Protein AF-A0A0B7BV95-F1 (afdb_monomer_lite)

InterPro domains:
  IPR013087 Zinc finger C2H2-type [PF00096] (1-19)
  IPR013087 Zinc finger C2H2-type [PF00096] (25-47)
  IPR013087 Zinc finger C2H2-type [PS00028] (27-47)
  IPR013087 Zinc finger C2H2-type [PS00028] (55-75)
  IPR013087 Zinc finger C2H2-type [PS50157] (1-24)
  IPR013087 Zinc finger C2H2-type [PS50157] (25-52)
  IPR013087 Zinc f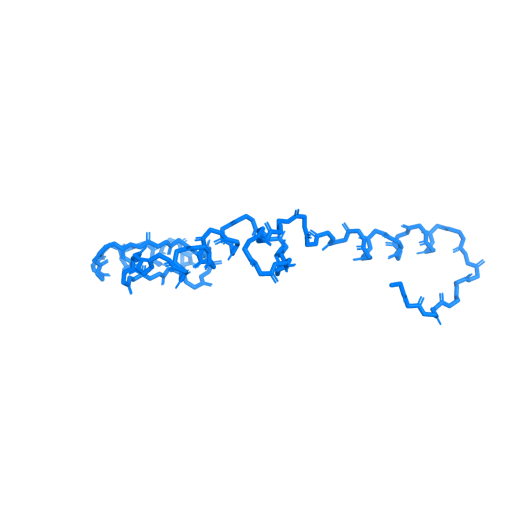inger C2H2-type [PS50157] (53-77)
  IPR013087 Zinc finger C2H2-type [SM00355] (1-19)
  IPR013087 Zinc finger C2H2-type [SM00355] (25-47)
  IPR013087 Zinc finger C2H2-type [SM00355] (53-75)
  IPR036236 Zinc finger C2H2 superfamily [SSF57667] (1-28)
  IPR036236 Zinc finger C2H2 superfamily [SSF57667] (23-75)

Secondary structure (DSSP, 8-state):
------SSHHHHHHHHHHHTS---EE-TTT--EESSHHHHHHHHHHHHT--SEE-TTT--EESSHHHHHHHHHTT--

Foldseek 3Di:
DDPDDDPDPVVVVVVVVVVVCDLPQADPVPGDGHSDVLVNVVVVCVVVVDADDADPPPGRGHNDDVVNVVVCVVVVD

Organism: NCBI:txid1028688

Radius of gyration: 17.84 Å; chains: 1; bounding box: 35×14×51 Å

Sequence (77 aa):
VCDVRFTDRSTLREHRKTHARKKRYKCDDCGAKFAYKCLLEKHLRAHVGENPYKCDVCCSGFASKGHLVTHKRIHTG

pLDDT: mean 74.71, std 8.06, range [55.31, 88.88]

Structure (mmCIF, N/CA/C/O backbone):
data_AF-A0A0B7BV95-F1
#
_entry.id   AF-A0A0B7BV95-F1
#
loop_
_atom_site.group_PDB
_atom_site.id
_atom_site.type_symbol
_atom_site.label_atom_id
_atom_site.label_alt_id
_atom_site.label_comp_id
_atom_site.label_asym_id
_atom_site.label_entity_id
_atom_site.label_seq_id
_atom_site.pdbx_PDB_ins_code
_atom_site.Cartn_x
_atom_site.Cartn_y
_atom_site.Cartn_z
_atom_site.occupancy
_atom_site.B_iso_or_equiv
_atom_site.auth_seq_id
_atom_site.auth_comp_id
_atom_site.auth_asym_id
_atom_site.auth_atom_id
_atom_site.pdbx_PDB_model_num
ATOM 1 N N . VAL A 1 1 ? 2.471 -4.533 -23.265 1.00 55.50 1 VAL A N 1
ATOM 2 C CA . VAL A 1 1 ? 3.649 -4.802 -24.120 1.00 55.50 1 VAL A CA 1
ATOM 3 C C . VAL A 1 1 ? 4.038 -3.464 -24.715 1.00 55.50 1 VAL A C 1
ATOM 5 O O . VAL A 1 1 ? 3.132 -2.771 -25.153 1.00 55.50 1 VAL A O 1
ATOM 8 N N . CYS A 1 2 ? 5.299 -3.048 -24.605 1.00 65.31 2 CYS A N 1
ATOM 9 C CA . CYS A 1 2 ? 5.776 -1.784 -25.177 1.00 65.31 2 CYS A CA 1
ATOM 10 C C . CYS A 1 2 ? 6.589 -2.047 -26.448 1.00 65.31 2 CYS A C 1
ATOM 12 O O . CYS A 1 2 ? 7.159 -3.129 -26.598 1.00 65.31 2 CYS A O 1
ATOM 14 N N . ASP A 1 3 ? 6.628 -1.063 -27.343 1.00 67.25 3 ASP A N 1
ATOM 15 C CA . ASP A 1 3 ? 7.256 -1.164 -28.664 1.00 67.25 3 ASP A CA 1
ATOM 16 C C . ASP A 1 3 ? 8.750 -0.808 -28.605 1.00 67.25 3 ASP A C 1
ATOM 18 O O . ASP A 1 3 ? 9.228 0.137 -29.223 1.00 67.25 3 ASP A O 1
ATOM 22 N N . VAL A 1 4 ? 9.500 -1.523 -27.762 1.00 70.94 4 VAL A N 1
ATOM 23 C CA . VAL A 1 4 ? 10.952 -1.327 -27.641 1.00 70.94 4 VAL A CA 1
ATOM 24 C C . VAL A 1 4 ? 11.664 -2.428 -28.419 1.00 70.94 4 VAL A C 1
ATOM 26 O O . VAL A 1 4 ? 11.450 -3.617 -28.168 1.00 70.94 4 VAL A O 1
ATOM 29 N N . ARG A 1 5 ? 12.513 -2.034 -29.373 1.00 74.50 5 ARG A N 1
ATOM 30 C CA . ARG A 1 5 ? 13.266 -2.950 -30.240 1.00 74.50 5 ARG A CA 1
ATOM 31 C C . ARG A 1 5 ? 14.654 -3.192 -29.652 1.00 74.50 5 ARG A C 1
ATOM 33 O O . ARG A 1 5 ? 15.408 -2.253 -29.429 1.00 74.50 5 ARG A O 1
ATOM 40 N N . PHE A 1 6 ? 14.987 -4.460 -29.427 1.00 77.62 6 PHE A N 1
ATOM 41 C CA . PHE A 1 6 ? 16.301 -4.896 -28.951 1.00 77.62 6 PHE A CA 1
ATOM 42 C C . PHE A 1 6 ? 17.012 -5.659 -30.068 1.00 77.62 6 PHE A C 1
ATOM 44 O O . PHE A 1 6 ? 16.386 -6.478 -30.742 1.00 77.62 6 PHE A O 1
ATOM 51 N N . THR A 1 7 ? 18.305 -5.402 -30.258 1.00 78.62 7 THR A N 1
ATOM 52 C CA . THR A 1 7 ? 19.149 -6.085 -31.255 1.00 78.62 7 THR A CA 1
ATOM 53 C C . THR A 1 7 ? 19.721 -7.406 -30.733 1.00 78.62 7 THR A C 1
ATOM 55 O O . THR A 1 7 ? 19.975 -8.315 -31.517 1.00 78.62 7 THR A O 1
ATOM 58 N N . ASP A 1 8 ? 19.855 -7.547 -29.411 1.00 84.75 8 ASP A N 1
ATOM 59 C CA . ASP A 1 8 ? 20.343 -8.754 -28.741 1.00 84.75 8 ASP A CA 1
ATOM 60 C C . ASP A 1 8 ? 19.205 -9.573 -28.092 1.00 84.75 8 ASP A C 1
ATOM 62 O O . ASP A 1 8 ? 18.326 -9.045 -27.396 1.00 84.75 8 ASP A O 1
ATOM 66 N N . ARG A 1 9 ? 19.234 -10.901 -28.290 1.00 78.31 9 ARG A N 1
ATOM 67 C CA . ARG A 1 9 ? 18.213 -11.827 -27.760 1.00 78.31 9 ARG A CA 1
ATOM 68 C C . ARG A 1 9 ? 18.282 -11.977 -26.240 1.00 78.31 9 ARG A C 1
ATOM 70 O O . ARG A 1 9 ? 17.239 -12.209 -25.618 1.00 78.31 9 ARG A O 1
ATOM 77 N N . SER A 1 10 ? 19.461 -11.853 -25.637 1.00 80.19 10 SER A N 1
ATOM 78 C CA . SER A 1 10 ? 19.632 -11.982 -24.182 1.00 80.19 10 SER A CA 1
ATOM 79 C C . SER A 1 10 ? 19.002 -10.787 -23.463 1.00 80.19 10 SER A C 1
ATOM 81 O O . SER A 1 10 ? 18.215 -10.962 -22.527 1.00 80.19 10 SER A O 1
ATOM 83 N N . THR A 1 11 ? 19.220 -9.594 -24.009 1.00 78.75 11 THR A N 1
ATOM 84 C CA . THR A 1 11 ? 18.655 -8.319 -23.558 1.00 78.75 11 THR A CA 1
ATOM 85 C C . THR A 1 11 ? 17.140 -8.281 -23.752 1.00 78.75 11 THR A C 1
ATOM 87 O O . THR A 1 11 ? 16.408 -7.914 -22.833 1.00 78.75 11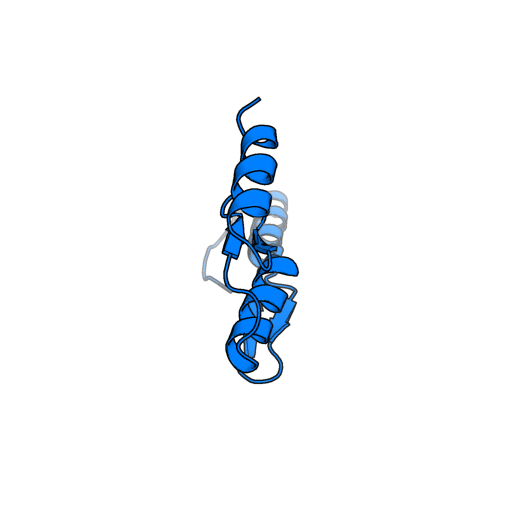 THR A O 1
ATOM 90 N N . LEU A 1 12 ? 16.628 -8.763 -24.894 1.00 80.12 12 LEU A N 1
ATOM 91 C CA . LEU A 1 12 ? 15.183 -8.912 -25.109 1.00 80.12 12 LEU A CA 1
ATOM 92 C C . LEU A 1 12 ? 14.549 -9.866 -24.085 1.00 80.12 12 LEU A C 1
ATOM 94 O O . LEU A 1 12 ? 13.449 -9.615 -23.587 1.00 80.12 12 LEU A O 1
ATOM 98 N N . ARG A 1 13 ? 15.220 -10.975 -23.752 1.00 75.94 13 ARG A N 1
ATOM 99 C CA . ARG A 1 13 ? 14.731 -11.941 -22.759 1.00 75.94 13 ARG A CA 1
ATOM 100 C C . ARG A 1 13 ? 14.707 -11.339 -21.355 1.00 75.94 13 ARG A C 1
ATOM 102 O O . ARG A 1 13 ? 13.751 -11.592 -20.622 1.00 75.94 13 ARG A O 1
ATOM 109 N N . GLU A 1 14 ? 15.700 -10.539 -20.982 1.00 74.50 14 GLU A N 1
ATOM 110 C CA . GLU A 1 14 ? 15.709 -9.807 -19.712 1.00 74.50 14 GLU A CA 1
ATOM 111 C C . GLU A 1 14 ? 14.643 -8.702 -19.672 1.00 74.50 14 GLU A C 1
ATOM 113 O O . GLU A 1 14 ? 13.871 -8.624 -18.716 1.00 74.50 14 GLU A O 1
ATOM 118 N N . HIS A 1 15 ? 14.479 -7.943 -20.755 1.00 76.25 15 HIS A N 1
ATOM 119 C CA . HIS A 1 15 ? 13.406 -6.960 -20.894 1.00 76.25 15 HIS A CA 1
ATOM 120 C C . HIS A 1 15 ? 12.012 -7.604 -20.818 1.00 76.25 15 HIS A C 1
ATOM 122 O O . HIS A 1 15 ? 11.115 -7.115 -20.136 1.00 76.25 15 HIS A O 1
ATOM 128 N N . ARG A 1 16 ? 11.798 -8.774 -21.429 1.00 69.25 16 ARG A N 1
ATOM 129 C CA . ARG A 1 16 ? 10.532 -9.514 -21.263 1.00 69.25 16 ARG A CA 1
ATOM 130 C C . ARG A 1 16 ? 10.301 -9.943 -19.812 1.00 69.25 16 ARG A C 1
ATOM 132 O O . ARG A 1 16 ? 9.145 -10.032 -19.396 1.00 69.25 16 ARG A O 1
ATOM 139 N N . LYS A 1 17 ? 11.356 -10.143 -19.011 1.00 68.00 17 LYS A N 1
ATOM 140 C CA . LYS A 1 17 ? 11.219 -10.369 -17.563 1.00 68.00 17 LYS A CA 1
ATOM 141 C C . LYS A 1 17 ? 10.785 -9.114 -16.805 1.00 68.00 17 LYS A C 1
ATOM 143 O O . LYS A 1 17 ? 10.200 -9.273 -15.740 1.00 68.00 17 LYS A 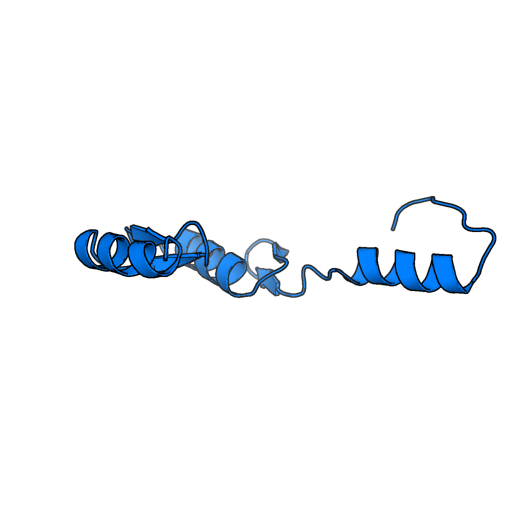O 1
ATOM 148 N N . THR A 1 18 ? 10.990 -7.902 -17.328 1.00 63.09 18 THR A N 1
ATOM 149 C CA . THR A 1 18 ? 10.470 -6.666 -16.710 1.00 63.09 18 THR A CA 1
ATOM 150 C C . THR A 1 18 ? 8.977 -6.490 -16.979 1.00 63.09 18 THR A C 1
ATOM 152 O O . THR A 1 18 ? 8.236 -6.168 -16.055 1.00 63.09 18 THR A O 1
ATOM 155 N N . HIS A 1 19 ? 8.487 -6.878 -18.161 1.00 63.34 19 HIS A N 1
ATOM 156 C CA . HIS A 1 19 ? 7.045 -7.103 -18.382 1.00 63.34 19 HIS A CA 1
ATOM 157 C C . HIS A 1 19 ? 6.509 -8.236 -17.503 1.00 63.34 19 HIS A C 1
ATOM 159 O O . HIS A 1 19 ? 5.381 -8.191 -17.012 1.00 63.34 19 HIS A O 1
ATOM 165 N N . ALA A 1 20 ? 7.349 -9.239 -17.242 1.00 59.91 20 ALA A N 1
ATOM 166 C CA . ALA A 1 20 ? 7.088 -10.296 -16.278 1.00 59.91 20 ALA A CA 1
ATOM 167 C C . ALA A 1 20 ? 7.466 -9.943 -14.822 1.00 59.91 20 ALA A C 1
ATOM 169 O O . ALA A 1 20 ? 7.355 -10.828 -13.971 1.00 59.91 20 ALA A O 1
ATOM 170 N N . ARG A 1 21 ? 7.745 -8.665 -14.485 1.00 56.72 21 ARG A N 1
ATOM 171 C CA . ARG A 1 21 ? 7.537 -8.099 -13.131 1.00 56.72 21 ARG A CA 1
ATOM 172 C C . ARG A 1 21 ? 6.033 -7.900 -12.876 1.00 56.72 21 ARG A C 1
ATOM 174 O O . ARG A 1 21 ? 5.598 -6.991 -12.186 1.00 56.72 21 ARG A O 1
ATOM 181 N N . LYS A 1 22 ? 5.215 -8.754 -13.500 1.00 61.16 22 LYS A N 1
ATOM 182 C CA . LYS A 1 22 ? 4.131 -9.530 -12.906 1.00 61.16 22 LYS A CA 1
ATOM 183 C C . LYS A 1 22 ? 3.553 -8.862 -11.667 1.00 61.16 22 LYS A C 1
ATOM 185 O O . LYS A 1 22 ? 3.763 -9.298 -10.537 1.00 61.16 22 LYS A O 1
ATOM 190 N N . LYS A 1 23 ? 2.694 -7.882 -11.936 1.00 61.81 23 LYS A N 1
ATOM 191 C CA . LYS A 1 23 ? 1.501 -7.672 -11.130 1.00 61.81 23 LYS A CA 1
ATOM 192 C C . LYS A 1 23 ? 0.653 -8.961 -11.169 1.00 61.81 23 LYS A C 1
ATOM 194 O O . LYS A 1 23 ? -0.298 -9.057 -11.938 1.00 61.81 23 LYS A O 1
ATOM 199 N N . ARG A 1 24 ? 1.119 -10.001 -10.459 1.00 69.44 24 ARG A N 1
ATOM 200 C CA . ARG A 1 24 ? 0.567 -11.372 -10.399 1.00 69.44 24 ARG A CA 1
ATOM 201 C C . ARG A 1 24 ? -0.763 -11.396 -9.659 1.00 69.44 24 ARG A C 1
ATOM 203 O O . ARG A 1 24 ? -1.580 -12.265 -9.921 1.00 69.44 24 ARG A O 1
ATOM 210 N N . TYR A 1 25 ? -0.939 -10.465 -8.731 1.00 77.75 25 TYR A N 1
ATOM 211 C CA . TYR A 1 25 ? -2.055 -10.447 -7.805 1.00 77.75 25 TYR A CA 1
ATOM 212 C C . TYR A 1 25 ? -3.128 -9.532 -8.367 1.00 77.75 25 TYR A C 1
ATOM 214 O O . TYR A 1 25 ? -2.927 -8.325 -8.427 1.00 77.75 25 TYR A O 1
ATOM 222 N N . LYS A 1 26 ? -4.231 -10.102 -8.839 1.00 81.88 26 LYS A N 1
ATOM 223 C CA . LYS A 1 26 ? -5.346 -9.359 -9.421 1.00 81.88 26 LYS A CA 1
ATOM 224 C C . LYS A 1 26 ? -6.503 -9.317 -8.418 1.00 81.88 26 LYS A C 1
ATOM 226 O O . LYS A 1 26 ? -6.747 -10.300 -7.739 1.00 81.88 26 LYS A O 1
ATOM 231 N N . CYS A 1 27 ? -7.172 -8.180 -8.322 1.00 83.38 27 CYS A N 1
ATOM 232 C CA . CYS A 1 27 ? -8.452 -8.027 -7.658 1.00 83.38 27 CYS A CA 1
ATOM 233 C C . CYS A 1 27 ? -9.542 -8.514 -8.604 1.00 83.38 27 CYS A C 1
ATOM 235 O O . CYS A 1 27 ? -9.617 -8.031 -9.736 1.00 83.38 27 CYS A O 1
ATOM 237 N N . ASP A 1 28 ? -10.353 -9.465 -8.166 1.00 80.62 28 ASP A N 1
ATOM 238 C CA . ASP A 1 28 ? -11.425 -10.014 -8.992 1.00 80.62 28 ASP A CA 1
ATOM 239 C C . ASP A 1 28 ? -12.665 -9.112 -9.020 1.00 80.62 28 ASP A C 1
ATOM 241 O O . ASP A 1 28 ? -13.319 -9.053 -10.056 1.00 80.62 28 ASP A O 1
ATOM 245 N N . ASP A 1 29 ? -12.892 -8.294 -7.986 1.00 77.62 29 ASP A N 1
ATOM 246 C CA . ASP A 1 29 ? -13.997 -7.325 -7.949 1.00 77.62 29 ASP A CA 1
ATOM 247 C C . ASP A 1 29 ? -13.837 -6.160 -8.941 1.00 77.62 29 ASP A C 1
ATOM 249 O O . ASP A 1 29 ? -14.811 -5.690 -9.519 1.00 77.62 29 ASP A O 1
ATOM 253 N N . CYS A 1 30 ? -12.611 -5.669 -9.162 1.00 81.44 30 CYS A N 1
ATOM 254 C CA . CYS A 1 30 ? -12.373 -4.479 -10.001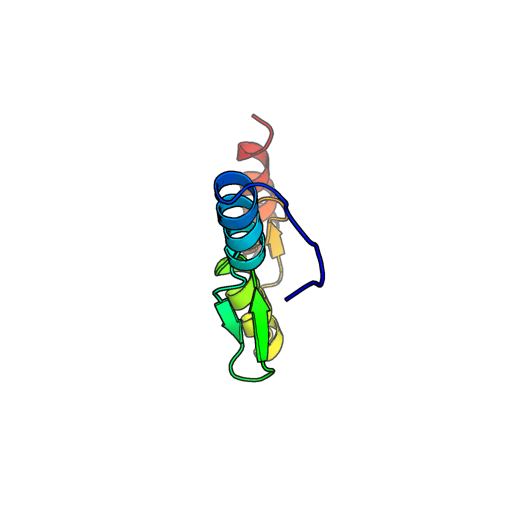 1.00 81.44 30 CYS A CA 1
ATOM 255 C C . CYS A 1 30 ? -11.267 -4.644 -11.053 1.00 81.44 30 CYS A C 1
ATOM 257 O O . CYS A 1 30 ? -10.949 -3.716 -11.797 1.00 81.44 30 CYS A O 1
ATOM 259 N N . GLY A 1 31 ? -10.626 -5.809 -11.116 1.00 78.25 31 GLY A N 1
ATOM 260 C CA . GLY A 1 31 ? -9.592 -6.112 -12.104 1.00 78.25 31 GLY A CA 1
ATOM 261 C C . GLY A 1 31 ? -8.201 -5.537 -11.819 1.00 78.25 31 GLY A C 1
ATOM 262 O O . GLY A 1 31 ? -7.276 -5.784 -12.603 1.00 78.25 31 GLY A O 1
ATOM 263 N N . ALA A 1 32 ? -8.022 -4.791 -10.724 1.00 79.44 32 ALA A N 1
ATOM 264 C CA . ALA A 1 32 ? -6.761 -4.135 -10.377 1.00 79.44 32 ALA A CA 1
ATOM 265 C C . ALA A 1 32 ? -5.624 -5.144 -10.164 1.00 79.44 32 ALA A C 1
ATOM 267 O O . ALA A 1 32 ? -5.818 -6.168 -9.526 1.00 79.44 32 ALA A O 1
ATOM 268 N N . LYS A 1 33 ? -4.413 -4.865 -10.665 1.00 81.62 33 LYS A N 1
ATOM 269 C CA . LYS A 1 33 ? -3.263 -5.782 -10.551 1.00 81.62 33 LYS A CA 1
ATOM 270 C C . LYS A 1 33 ? -2.150 -5.187 -9.685 1.00 81.62 33 LYS A C 1
ATOM 272 O O . LYS A 1 33 ? -1.726 -4.049 -9.894 1.00 81.62 33 LYS A O 1
ATOM 277 N N . PHE A 1 34 ? -1.601 -5.997 -8.790 1.00 80.62 34 PHE A N 1
ATOM 278 C CA . PHE A 1 34 ? -0.597 -5.650 -7.794 1.00 80.62 34 PHE A CA 1
ATOM 279 C C . PHE A 1 34 ? 0.635 -6.539 -7.920 1.00 80.62 34 PHE A C 1
ATOM 281 O O . PHE A 1 34 ? 0.546 -7.741 -8.181 1.00 80.62 34 PHE A O 1
ATOM 288 N N . ALA A 1 35 ? 1.805 -5.927 -7.732 1.00 76.88 35 ALA A N 1
ATOM 289 C CA . ALA A 1 35 ? 3.096 -6.617 -7.753 1.00 76.88 35 ALA A CA 1
ATOM 290 C C . ALA A 1 35 ? 3.260 -7.570 -6.560 1.00 76.88 35 ALA A C 1
ATOM 292 O O . ALA A 1 35 ? 3.917 -8.601 -6.678 1.00 76.88 35 ALA A O 1
ATOM 293 N N . TYR A 1 36 ? 2.595 -7.260 -5.445 1.00 74.56 36 TYR A N 1
ATOM 294 C CA . TYR A 1 36 ? 2.694 -7.996 -4.192 1.00 74.56 36 TYR A CA 1
ATOM 295 C C . TYR A 1 36 ? 1.307 -8.338 -3.653 1.00 74.56 36 TYR A C 1
ATOM 297 O O . TYR A 1 36 ? 0.370 -7.549 -3.782 1.00 74.56 36 TYR A O 1
ATOM 305 N N . LYS A 1 37 ? 1.186 -9.510 -3.026 1.00 74.62 37 LYS A N 1
ATOM 306 C CA . LYS A 1 37 ? -0.076 -10.008 -2.472 1.00 74.62 37 LYS A CA 1
ATOM 307 C C . LYS A 1 37 ? -0.606 -9.109 -1.355 1.00 74.62 37 LYS A C 1
ATOM 309 O O . LYS A 1 37 ? -1.787 -8.805 -1.350 1.00 74.62 37 LYS A O 1
ATOM 314 N N . CYS A 1 38 ? 0.271 -8.587 -0.492 1.00 71.25 38 CYS A N 1
ATOM 315 C CA . CYS A 1 38 ? -0.102 -7.675 0.596 1.00 71.25 38 CYS A CA 1
ATOM 316 C C . CYS A 1 38 ? -0.741 -6.370 0.095 1.00 71.25 38 CYS A C 1
ATOM 318 O O . CYS A 1 38 ? -1.602 -5.798 0.759 1.00 71.25 38 CYS A O 1
ATOM 320 N N . LEU A 1 39 ? -0.365 -5.914 -1.104 1.00 74.19 39 LEU A N 1
ATOM 321 C CA . LEU A 1 39 ? -0.990 -4.762 -1.747 1.00 74.19 39 LEU A CA 1
ATOM 322 C C . LEU A 1 39 ? -2.383 -5.097 -2.272 1.00 74.19 39 LEU A C 1
ATOM 324 O O . LEU A 1 39 ? -3.279 -4.266 -2.153 1.00 74.19 39 LEU A O 1
ATOM 328 N N . LEU A 1 40 ? -2.569 -6.308 -2.800 1.00 82.38 40 LEU A N 1
ATOM 329 C CA . LEU A 1 40 ? -3.890 -6.799 -3.166 1.00 82.38 40 LEU A CA 1
ATOM 330 C C . LEU A 1 40 ? -4.770 -6.980 -1.922 1.00 82.38 40 LEU A C 1
ATOM 332 O O . LEU A 1 40 ? -5.897 -6.521 -1.911 1.00 82.38 40 LEU A O 1
ATOM 336 N N . GLU A 1 41 ? -4.272 -7.573 -0.844 1.00 75.31 41 GLU A N 1
ATOM 337 C CA . GLU A 1 41 ? -5.057 -7.805 0.378 1.00 75.31 41 GLU A CA 1
ATOM 338 C C . GLU A 1 41 ? -5.403 -6.506 1.117 1.00 75.31 41 GLU A C 1
ATOM 340 O O . GLU A 1 41 ? -6.497 -6.377 1.660 1.00 75.31 41 GLU A O 1
ATOM 345 N N . LYS A 1 42 ? -4.511 -5.508 1.103 1.00 68.56 42 LYS A N 1
ATOM 346 C CA . LYS A 1 42 ? -4.817 -4.138 1.546 1.00 68.56 42 LYS A CA 1
ATOM 347 C C . LYS A 1 42 ? -5.879 -3.487 0.664 1.00 68.56 42 LYS A C 1
ATOM 349 O O . LYS A 1 42 ? -6.693 -2.710 1.151 1.00 68.56 42 LYS A O 1
ATOM 354 N N . HIS A 1 43 ? -5.847 -3.786 -0.627 1.00 79.62 43 HIS A N 1
ATOM 355 C CA . HIS A 1 43 ? -6.832 -3.298 -1.573 1.00 79.62 43 HIS A CA 1
ATOM 356 C C . HIS A 1 43 ? -8.199 -3.969 -1.378 1.00 79.62 43 HIS A C 1
ATOM 358 O O . HIS A 1 43 ? -9.202 -3.272 -1.344 1.00 79.62 43 HIS A O 1
ATOM 364 N N . LEU A 1 44 ? -8.253 -5.279 -1.142 1.00 77.31 44 LEU A N 1
ATOM 365 C CA . LEU A 1 44 ? -9.496 -5.998 -0.848 1.00 77.31 44 LEU A CA 1
ATOM 366 C C . LEU A 1 44 ? -10.091 -5.576 0.501 1.00 77.31 44 LEU A C 1
ATOM 368 O O . LEU A 1 44 ? -11.295 -5.382 0.618 1.00 77.31 44 LEU A O 1
ATOM 372 N N . ARG A 1 45 ? -9.247 -5.313 1.507 1.00 73.50 45 ARG A N 1
ATOM 373 C CA . ARG A 1 45 ? -9.690 -4.704 2.771 1.00 73.50 45 ARG A CA 1
ATOM 374 C C . ARG A 1 45 ? -10.249 -3.292 2.605 1.00 73.50 45 ARG A C 1
ATOM 376 O O . ARG A 1 45 ? -10.973 -2.854 3.485 1.00 73.50 45 ARG A O 1
ATOM 383 N N . ALA A 1 46 ? -9.953 -2.589 1.510 1.00 64.25 46 ALA A N 1
ATOM 384 C CA . ALA A 1 46 ? -10.591 -1.310 1.198 1.00 64.25 46 ALA A CA 1
ATOM 385 C C . ALA A 1 46 ? -12.005 -1.483 0.622 1.00 64.25 46 ALA A C 1
ATOM 387 O O . ALA A 1 46 ? -12.817 -0.579 0.771 1.00 64.25 46 ALA A O 1
ATOM 388 N N . HIS A 1 47 ? -12.310 -2.637 0.021 1.00 73.50 47 HIS A N 1
ATOM 389 C CA . HIS A 1 47 ? -13.678 -2.968 -0.387 1.00 73.50 47 HIS A CA 1
ATOM 390 C C . HIS A 1 47 ? -14.563 -3.309 0.813 1.00 73.50 47 HIS A C 1
ATOM 392 O O . HIS A 1 47 ? -15.736 -2.961 0.825 1.00 73.50 47 HIS A O 1
ATOM 398 N N . VAL A 1 48 ? -13.990 -3.962 1.829 1.00 69.50 48 VAL A N 1
ATOM 399 C CA . VAL A 1 48 ? -14.723 -4.450 3.015 1.00 69.50 48 VAL A CA 1
ATOM 400 C C . VAL A 1 48 ? -14.609 -3.502 4.222 1.00 69.50 48 VAL A C 1
ATOM 402 O O . VAL A 1 48 ? -15.440 -3.537 5.119 1.00 69.50 48 VAL A O 1
ATOM 405 N N . GLY A 1 49 ? -13.615 -2.609 4.234 1.00 63.69 49 GLY A N 1
ATOM 406 C CA . GLY A 1 49 ? -13.486 -1.527 5.211 1.00 63.69 49 GLY A CA 1
ATOM 407 C C . GLY A 1 49 ? -12.738 -1.844 6.512 1.00 63.69 49 GLY A C 1
ATOM 408 O O . GLY A 1 49 ? -12.961 -1.136 7.486 1.00 63.69 49 GLY A O 1
ATOM 409 N N . GLU A 1 50 ? -11.833 -2.834 6.579 1.00 64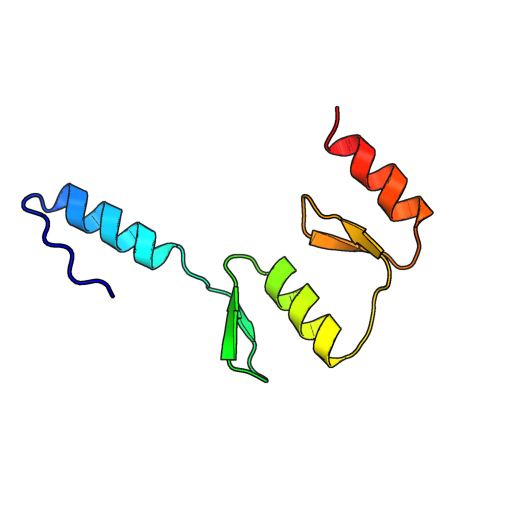.44 50 GLU A N 1
ATOM 410 C CA . GLU A 1 50 ? -11.235 -3.238 7.873 1.00 64.44 50 GLU A CA 1
ATOM 411 C C . GLU A 1 50 ? -9.695 -3.356 7.926 1.00 64.44 50 GLU A C 1
ATOM 413 O O . GLU A 1 50 ? -9.079 -4.323 7.462 1.00 64.44 50 GLU A O 1
ATOM 418 N N . ASN A 1 51 ? -9.075 -2.340 8.547 1.00 64.88 51 ASN A N 1
ATOM 419 C CA . ASN A 1 51 ? -7.945 -2.343 9.505 1.00 64.88 51 ASN A CA 1
ATOM 420 C C . ASN A 1 51 ? -7.347 -0.916 9.563 1.00 64.88 51 ASN A C 1
ATOM 422 O O . ASN A 1 51 ? -6.756 -0.476 8.571 1.00 64.88 51 ASN A O 1
ATOM 426 N N . PRO A 1 52 ? -7.459 -0.183 10.687 1.00 65.75 52 PRO A N 1
ATOM 427 C CA . PRO A 1 52 ? -7.202 1.261 10.701 1.00 65.75 52 PRO A CA 1
ATOM 428 C C . PRO A 1 52 ? -5.726 1.677 10.587 1.00 65.75 52 PRO A C 1
ATOM 430 O O . PRO A 1 52 ? -5.438 2.774 10.108 1.00 65.75 52 PRO A O 1
ATOM 433 N N . TYR A 1 53 ? -4.767 0.838 10.980 1.00 76.56 53 TYR A N 1
ATOM 434 C CA . TYR A 1 53 ? -3.351 1.223 11.034 1.00 76.56 53 TYR A CA 1
ATOM 435 C C . TYR A 1 53 ? -2.519 0.343 10.111 1.00 76.56 53 TYR A C 1
ATOM 437 O O . TYR A 1 53 ? -2.768 -0.843 10.014 1.00 76.56 53 TYR A O 1
ATOM 445 N N . LYS A 1 54 ? -1.534 0.883 9.386 1.00 73.81 54 LYS A N 1
ATOM 446 C CA . LYS A 1 54 ? -0.733 0.086 8.442 1.00 73.81 54 LYS A CA 1
ATOM 447 C C . LYS A 1 54 ? 0.733 0.498 8.376 1.00 73.81 54 LYS A C 1
ATOM 449 O O . LYS A 1 54 ? 1.039 1.683 8.448 1.00 73.81 54 LYS A O 1
ATOM 454 N N . CYS A 1 55 ? 1.621 -0.475 8.204 1.00 80.06 55 CYS A N 1
ATOM 455 C CA . CYS A 1 55 ? 3.039 -0.295 7.944 1.00 80.06 55 CYS A CA 1
ATOM 456 C C . CYS A 1 55 ? 3.259 0.061 6.485 1.00 80.06 55 CYS A C 1
ATOM 458 O O . CYS A 1 55 ? 2.776 -0.611 5.581 1.00 80.06 55 CYS A O 1
ATOM 460 N N . ASP A 1 56 ? 3.988 1.140 6.270 1.00 65.69 56 ASP A N 1
ATOM 461 C CA . ASP A 1 56 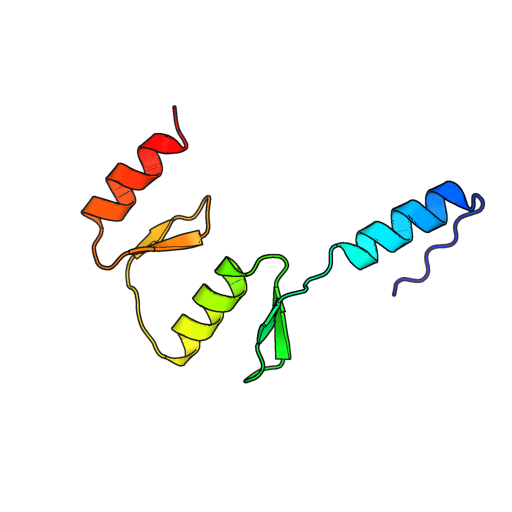? 4.322 1.706 4.969 1.00 65.69 56 ASP A CA 1
ATOM 462 C C . ASP A 1 56 ? 5.516 1.022 4.297 1.00 65.69 56 ASP A C 1
ATOM 464 O O . ASP A 1 56 ? 5.615 1.066 3.076 1.00 65.69 56 ASP A O 1
ATOM 468 N N . VAL A 1 57 ? 6.352 0.315 5.057 1.00 74.94 57 VAL A N 1
ATOM 469 C CA . VAL A 1 57 ? 7.525 -0.389 4.518 1.00 74.94 57 VAL A CA 1
ATOM 470 C C . VAL A 1 57 ? 7.140 -1.762 3.968 1.00 74.94 57 VAL A C 1
ATOM 472 O O . VAL A 1 57 ? 7.521 -2.130 2.861 1.00 74.94 57 VAL A O 1
ATOM 475 N N . CYS A 1 58 ? 6.330 -2.516 4.711 1.00 71.81 58 CYS A N 1
ATOM 476 C CA . CYS A 1 58 ? 5.944 -3.881 4.341 1.00 71.81 58 CYS A CA 1
ATOM 477 C C . CYS A 1 58 ? 4.434 -4.071 4.106 1.00 71.81 58 CYS A C 1
ATOM 479 O O . CYS A 1 58 ? 3.987 -5.182 3.832 1.00 71.81 58 CYS A O 1
ATOM 481 N N . CYS A 1 59 ? 3.641 -2.993 4.145 1.00 70.38 59 CYS A N 1
ATOM 482 C CA . CYS A 1 59 ? 2.190 -3.002 3.894 1.00 70.38 59 CYS A CA 1
ATOM 483 C C . CYS A 1 59 ? 1.344 -3.803 4.902 1.00 70.38 59 CYS A C 1
ATOM 485 O O . CYS A 1 59 ? 0.179 -4.091 4.623 1.00 70.38 59 CYS A O 1
ATOM 487 N N . SER A 1 60 ? 1.889 -4.109 6.082 1.00 73.06 60 SER A N 1
ATOM 488 C CA . SER A 1 60 ? 1.181 -4.789 7.178 1.00 73.06 60 SER A CA 1
ATOM 489 C C . SER A 1 60 ? 0.039 -3.933 7.729 1.00 73.06 60 SER A C 1
ATOM 491 O O . SER A 1 60 ? 0.233 -2.746 7.921 1.00 73.06 60 SER A O 1
ATOM 493 N N . GLY A 1 61 ? -1.142 -4.493 7.992 1.00 75.62 61 GLY A N 1
ATOM 494 C CA . GLY A 1 61 ? -2.266 -3.794 8.641 1.00 75.62 61 GLY A CA 1
ATOM 495 C C . GLY A 1 61 ? -2.400 -4.195 10.116 1.00 75.62 61 GLY A C 1
ATOM 496 O O . GLY A 1 61 ? -2.126 -5.338 10.453 1.00 75.62 61 GLY A O 1
ATOM 497 N N . PHE A 1 62 ? -2.832 -3.279 10.975 1.00 79.19 62 PHE A N 1
ATOM 498 C CA . PHE A 1 62 ? -2.907 -3.371 12.430 1.00 79.19 62 PHE A CA 1
ATOM 499 C C . PHE A 1 62 ? -4.200 -2.713 12.930 1.00 79.19 62 PHE A C 1
ATOM 501 O O . PHE A 1 62 ? -4.627 -1.671 12.425 1.00 79.19 62 PHE A O 1
ATOM 508 N N . ALA A 1 63 ? -4.782 -3.291 13.979 1.00 75.81 63 ALA A N 1
ATOM 509 C CA . ALA A 1 63 ? -5.991 -2.784 14.626 1.00 75.81 63 ALA A CA 1
ATOM 510 C C . ALA A 1 63 ? -5.729 -1.587 15.557 1.00 75.81 63 ALA A C 1
ATOM 512 O O . ALA A 1 63 ? -6.635 -0.811 15.844 1.00 75.81 63 ALA A O 1
ATOM 513 N N . SER A 1 64 ? -4.481 -1.395 15.999 1.00 80.56 64 SER A N 1
ATOM 514 C CA . SER A 1 64 ? -4.099 -0.308 16.903 1.00 80.56 64 SER A CA 1
ATOM 515 C C . SER A 1 64 ? -2.760 0.333 16.524 1.00 80.56 64 SER A C 1
ATOM 517 O O . SER A 1 64 ? -1.854 -0.299 15.972 1.00 80.56 64 SER A O 1
ATOM 519 N N . LYS A 1 65 ? -2.624 1.625 16.845 1.00 80.44 65 LYS A N 1
ATOM 520 C CA . LYS A 1 65 ? -1.445 2.437 16.509 1.00 80.44 65 LYS A CA 1
ATOM 521 C C . LYS A 1 65 ? -0.188 2.002 17.263 1.00 80.44 65 LYS A C 1
ATOM 523 O O . LYS A 1 65 ? 0.893 2.017 16.682 1.00 80.44 65 LYS A O 1
ATOM 528 N N . GLY A 1 66 ? -0.319 1.601 18.529 1.00 88.88 66 GLY A N 1
ATOM 529 C CA . GLY A 1 66 ? 0.821 1.178 19.352 1.00 88.88 66 GLY A CA 1
ATOM 530 C C . GLY A 1 66 ? 1.582 0.010 18.725 1.00 88.88 66 GLY A C 1
ATOM 531 O O . GLY A 1 66 ? 2.806 0.046 18.617 1.00 88.88 66 GLY A O 1
ATOM 532 N N . HIS A 1 67 ? 0.849 -0.967 18.188 1.00 85.19 67 HIS A N 1
ATOM 533 C CA . HIS A 1 67 ? 1.438 -2.118 17.506 1.00 85.19 67 HIS A CA 1
ATOM 534 C C . HIS A 1 67 ? 2.142 -1.740 16.205 1.00 85.19 67 HIS A C 1
ATOM 536 O O . HIS A 1 67 ? 3.234 -2.239 15.938 1.00 85.19 67 HIS A O 1
ATOM 542 N N . LEU A 1 68 ? 1.578 -0.807 15.433 1.00 86.44 68 LEU A N 1
ATOM 543 C CA . LEU A 1 68 ? 2.246 -0.286 14.244 1.00 86.44 68 LEU A CA 1
ATOM 544 C C . LEU A 1 68 ? 3.567 0.420 14.598 1.00 86.44 68 LEU A C 1
ATOM 546 O O . LEU A 1 68 ? 4.559 0.264 13.892 1.00 86.44 68 LEU A O 1
ATOM 550 N N . VAL A 1 69 ? 3.595 1.201 15.677 1.00 86.06 69 VAL A N 1
ATOM 551 C CA . VAL A 1 69 ? 4.776 1.993 16.056 1.00 86.06 69 VAL A CA 1
ATOM 552 C C . VAL A 1 69 ? 5.928 1.101 16.504 1.00 86.06 69 VAL A C 1
ATOM 554 O O . VAL A 1 69 ? 7.049 1.289 16.034 1.00 86.06 69 VAL A O 1
ATOM 557 N N . THR A 1 70 ? 5.664 0.103 17.346 1.00 88.81 70 THR A N 1
ATOM 558 C CA . THR A 1 70 ? 6.692 -0.878 17.724 1.00 88.81 70 THR A CA 1
ATOM 559 C C . THR A 1 70 ? 7.176 -1.649 16.503 1.00 88.81 70 THR A C 1
ATOM 561 O O . THR A 1 70 ? 8.378 -1.809 16.311 1.00 88.81 70 THR A O 1
ATOM 564 N N . HIS A 1 71 ? 6.250 -2.044 15.627 1.00 87.19 71 HIS A N 1
ATOM 565 C CA . HIS A 1 71 ? 6.579 -2.734 14.390 1.00 87.19 71 HIS A CA 1
ATOM 566 C C . HIS A 1 71 ? 7.512 -1.920 13.481 1.00 87.19 71 HIS A C 1
ATOM 568 O O . HIS A 1 71 ? 8.415 -2.496 12.894 1.00 87.19 71 HIS A O 1
ATOM 574 N N . LYS A 1 72 ? 7.377 -0.591 13.384 1.00 83.81 72 LYS A N 1
ATOM 575 C CA . LYS A 1 72 ? 8.260 0.214 12.518 1.00 83.81 72 LYS A CA 1
ATOM 576 C C . LYS A 1 72 ? 9.715 0.253 12.971 1.00 83.81 72 LYS A C 1
ATOM 578 O O . LYS A 1 72 ? 10.592 0.410 12.128 1.00 83.81 72 LYS A O 1
ATOM 583 N N . ARG A 1 73 ? 9.983 0.085 14.267 1.00 88.88 73 ARG A N 1
ATOM 584 C CA . ARG A 1 73 ? 11.351 0.163 14.805 1.00 88.88 73 ARG A CA 1
ATOM 585 C C . ARG A 1 73 ? 12.267 -0.909 14.222 1.00 88.88 73 ARG A C 1
ATOM 587 O O . ARG A 1 73 ? 13.457 -0.675 14.090 1.00 88.88 73 ARG A O 1
ATOM 594 N N . ILE A 1 74 ? 11.704 -2.037 13.795 1.00 83.44 74 ILE A N 1
ATOM 595 C CA . ILE A 1 74 ? 12.457 -3.134 13.172 1.00 83.44 74 ILE A CA 1
ATOM 596 C C . ILE A 1 74 ? 12.986 -2.775 11.777 1.00 83.44 74 ILE A C 1
ATOM 598 O O . ILE A 1 74 ? 13.890 -3.431 11.280 1.00 83.44 74 ILE A O 1
ATOM 602 N N . HIS A 1 75 ? 12.400 -1.769 11.122 1.00 81.94 75 HIS A N 1
ATOM 603 C CA . HIS A 1 75 ? 12.836 -1.304 9.806 1.00 81.94 75 HIS A CA 1
ATOM 604 C C . HIS A 1 75 ? 13.906 -0.211 9.899 1.00 81.94 75 HIS A C 1
ATOM 606 O O . HIS A 1 75 ? 14.470 0.165 8.879 1.00 81.94 75 HIS A O 1
ATOM 612 N N . THR A 1 76 ? 14.146 0.328 11.097 1.00 70.56 76 THR A N 1
ATOM 613 C CA . THR A 1 76 ? 15.073 1.443 11.352 1.00 70.56 76 THR A CA 1
ATOM 614 C C . THR A 1 76 ? 16.298 1.004 12.165 1.00 70.56 76 THR A C 1
ATOM 616 O O . THR A 1 76 ? 17.047 1.861 12.620 1.00 70.56 76 THR A O 1
ATOM 619 N N . GLY A 1 77 ? 16.469 -0.305 12.385 1.00 55.31 77 GLY A N 1
ATOM 620 C CA . GLY A 1 77 ? 17.654 -0.883 13.028 1.00 55.31 77 GLY A CA 1
ATOM 621 C C . GLY A 1 77 ? 18.848 -0.941 12.091 1.00 55.31 77 GLY A C 1
ATOM 622 O O . GLY A 1 77 ? 18.626 -1.210 10.889 1.00 55.31 77 GLY A O 1
#